Protein AF-A0A448MIZ8-F1 (afdb_monomer_lite)

Secondary structure (DSSP, 8-state):
-----STT--TTTT--HHHHHHHHTTT-SGGGTTS----HHHHHHHHHTT-HHHHHHHHHHHHHIIIIIITTPPPTT-SS-HHHH--SHHHHHHHHHHHHH-GGGHHHHHHHHHHHHHHH-TTS-S-GGG-GGGHHHHHHHHHHHHHHH--SSSHHHHHHHHHTT-

Foldseek 3Di:
DDDPDPPCCPPCVPDDDPRVVVLVCVVVDPVCVVHDDDDPNVVVVVVLCPDPVSVVVVVVVLVCCLPPQQQQAAAPPADDGNVLLDDDPLSSVLSSVCCVFPVPQRNDLLNVLVVVLCVVVVPDDSGSVPCPPCSVVSSVSSSVSSQCPGDGPPSVVVSVVSVVVD

Structure (mmCIF, N/CA/C/O backbone):
data_AF-A0A448MIZ8-F1
#
_entry.id   AF-A0A448MIZ8-F1
#
loop_
_atom_site.group_PDB
_atom_site.id
_atom_site.type_symbol
_atom_site.label_atom_id
_atom_site.label_alt_id
_atom_site.label_comp_id
_atom_site.label_asym_id
_atom_site.label_entity_id
_atom_site.label_seq_id
_atom_site.pdbx_PDB_ins_code
_atom_site.Cartn_x
_atom_site.Cartn_y
_atom_site.Cartn_z
_atom_site.occupancy
_atom_site.B_iso_or_equiv
_atom_site.auth_seq_id
_atom_site.auth_comp_id
_atom_site.auth_asym_id
_atom_site.auth_atom_id
_atom_site.pdbx_PDB_model_num
ATOM 1 N N . MET A 1 1 ? -2.887 -17.828 -44.561 1.00 36.44 1 MET A N 1
ATOM 2 C CA . MET A 1 1 ? -1.977 -17.764 -43.397 1.00 36.44 1 MET A CA 1
ATOM 3 C C . MET A 1 1 ? -1.085 -16.552 -43.601 1.00 36.44 1 MET A C 1
ATOM 5 O O . MET A 1 1 ? -0.118 -16.645 -44.342 1.00 36.44 1 MET A O 1
ATOM 9 N N . ASN A 1 2 ? -1.490 -15.394 -43.073 1.00 37.22 2 ASN A N 1
ATOM 10 C CA . ASN A 1 2 ? -0.803 -14.129 -43.333 1.00 37.22 2 ASN A CA 1
ATOM 11 C C . ASN A 1 2 ? 0.186 -13.793 -42.220 1.00 37.22 2 ASN A C 1
ATOM 13 O O . ASN A 1 2 ? -0.089 -13.919 -41.030 1.00 37.22 2 ASN A O 1
ATOM 17 N N . ASN A 1 3 ? 1.355 -13.390 -42.691 1.00 44.19 3 ASN A N 1
ATOM 18 C CA . ASN A 1 3 ? 2.622 -13.237 -42.008 1.00 44.19 3 ASN A CA 1
ATOM 19 C C . ASN A 1 3 ? 2.659 -11.903 -41.241 1.00 44.19 3 ASN A C 1
ATOM 21 O O . ASN A 1 3 ? 3.334 -10.959 -41.642 1.00 44.19 3 ASN A O 1
ATOM 25 N N . VAL A 1 4 ? 1.883 -11.800 -40.160 1.00 41.06 4 VAL A N 1
ATOM 26 C CA . VAL A 1 4 ? 1.874 -10.631 -39.268 1.00 41.06 4 VAL A CA 1
ATOM 27 C C . VAL A 1 4 ? 2.105 -11.121 -37.845 1.00 41.06 4 VAL A C 1
ATOM 29 O O . VAL A 1 4 ? 1.148 -11.273 -37.103 1.00 41.06 4 VAL A O 1
ATOM 32 N N . ASN A 1 5 ? 3.348 -11.462 -37.479 1.00 40.22 5 ASN A N 1
ATOM 33 C CA . ASN A 1 5 ? 3.749 -11.529 -36.059 1.00 40.22 5 ASN A CA 1
ATOM 34 C C . ASN A 1 5 ? 5.261 -11.647 -35.775 1.00 40.22 5 ASN A C 1
ATOM 36 O O . ASN A 1 5 ? 5.647 -11.963 -34.657 1.00 40.22 5 ASN A O 1
ATOM 40 N N . ASN A 1 6 ? 6.144 -11.326 -36.729 1.00 39.75 6 ASN A N 1
ATOM 41 C CA . ASN A 1 6 ? 7.597 -11.289 -36.471 1.00 39.75 6 ASN A CA 1
ATOM 42 C C . ASN A 1 6 ? 8.152 -9.884 -36.173 1.00 39.75 6 ASN A C 1
ATOM 44 O O . ASN A 1 6 ? 9.351 -9.733 -35.959 1.00 39.75 6 ASN A O 1
ATOM 48 N N . LYS A 1 7 ? 7.316 -8.834 -36.144 1.00 38.88 7 LYS A N 1
ATOM 49 C CA . LYS A 1 7 ? 7.795 -7.459 -35.891 1.00 38.88 7 LYS A CA 1
ATOM 50 C C . LYS A 1 7 ? 8.037 -7.157 -34.404 1.00 38.88 7 LYS A C 1
ATOM 52 O O . LYS A 1 7 ? 8.718 -6.190 -34.085 1.00 38.88 7 LYS A O 1
ATOM 57 N N . TYR A 1 8 ? 7.561 -8.030 -33.519 1.00 45.66 8 TYR A N 1
ATOM 58 C CA . TYR A 1 8 ? 7.850 -8.012 -32.087 1.00 45.66 8 TYR A CA 1
ATOM 59 C C . TYR A 1 8 ? 8.547 -9.314 -31.684 1.00 45.66 8 TYR A C 1
ATOM 61 O O . TYR A 1 8 ? 8.102 -10.010 -30.775 1.00 45.66 8 TYR A O 1
ATOM 69 N N . ILE A 1 9 ? 9.640 -9.685 -32.366 1.00 48.47 9 ILE A N 1
ATOM 70 C CA . ILE A 1 9 ? 10.599 -10.613 -31.751 1.00 48.47 9 ILE A CA 1
ATOM 71 C C . ILE A 1 9 ? 11.001 -9.946 -30.440 1.00 48.47 9 ILE A C 1
ATOM 73 O O . ILE A 1 9 ? 11.647 -8.896 -30.451 1.00 48.47 9 ILE A O 1
ATOM 77 N N . ALA A 1 10 ? 10.538 -10.503 -29.319 1.00 56.75 10 ALA A N 1
ATOM 78 C CA . ALA A 1 10 ? 10.867 -10.001 -28.000 1.00 56.75 10 ALA A CA 1
ATOM 79 C C . ALA A 1 10 ? 12.390 -9.866 -27.944 1.00 56.75 10 ALA A C 1
ATOM 81 O O . ALA A 1 10 ? 13.096 -10.864 -28.086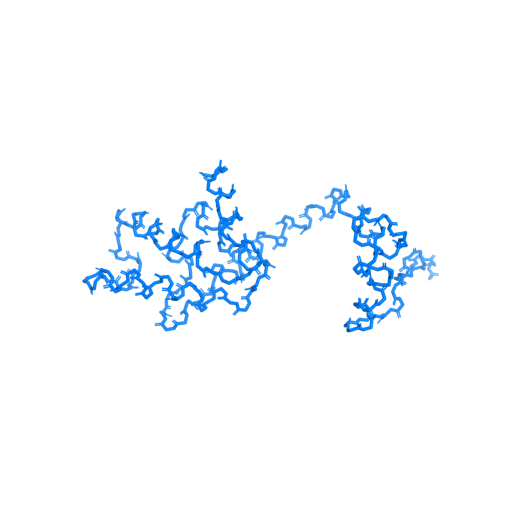 1.00 56.75 10 ALA A O 1
ATOM 82 N N . TYR A 1 11 ? 12.892 -8.639 -27.764 1.00 61.41 11 TYR A N 1
ATOM 83 C CA . TYR A 1 11 ? 14.325 -8.301 -27.748 1.00 61.41 11 TYR A CA 1
ATOM 84 C C . TYR A 1 11 ? 15.135 -9.187 -26.780 1.00 61.41 11 TYR A C 1
ATOM 86 O O . TYR A 1 11 ? 16.351 -9.315 -26.872 1.00 61.41 11 TYR A O 1
ATOM 94 N N . TYR A 1 12 ? 14.426 -9.840 -25.865 1.00 68.81 12 TYR A N 1
ATOM 95 C CA . TYR A 1 12 ? 14.930 -10.708 -24.823 1.00 68.81 12 TYR A CA 1
ATOM 96 C C . TYR A 1 12 ? 14.990 -12.195 -25.221 1.00 68.81 12 TYR A C 1
ATOM 98 O O . TYR A 1 12 ? 15.512 -12.975 -24.441 1.00 68.81 12 TYR A O 1
ATOM 106 N N . ASN A 1 13 ? 14.493 -12.618 -26.394 1.00 73.62 13 ASN A N 1
ATOM 107 C CA . ASN A 1 13 ? 14.572 -13.995 -26.924 1.00 73.62 13 ASN A CA 1
ATOM 108 C C . ASN A 1 13 ? 14.191 -15.095 -25.903 1.00 73.62 13 ASN A C 1
ATOM 110 O O . ASN A 1 13 ? 14.898 -16.088 -25.736 1.00 73.62 13 ASN A O 1
ATOM 114 N N . GLY A 1 14 ? 13.123 -14.871 -25.131 1.00 76.00 14 GLY A N 1
ATOM 115 C CA . GLY A 1 14 ? 12.694 -15.787 -24.065 1.00 76.00 14 GLY A CA 1
ATOM 116 C C . GLY A 1 14 ? 13.558 -15.773 -22.792 1.00 76.00 14 GLY A C 1
ATOM 117 O O . GLY A 1 14 ? 13.342 -16.601 -21.909 1.00 76.00 14 GLY A O 1
ATOM 118 N N . MET A 1 15 ? 14.523 -14.854 -22.654 1.00 83.00 15 MET A N 1
ATOM 119 C CA . MET A 1 15 ? 15.284 -14.668 -21.417 1.00 83.00 15 MET A CA 1
ATOM 120 C C . MET A 1 15 ? 14.361 -14.229 -20.282 1.00 83.00 15 MET A C 1
ATOM 122 O O . MET A 1 15 ? 13.625 -13.252 -20.396 1.00 83.00 15 MET A O 1
ATOM 126 N N . THR A 1 16 ? 14.460 -14.924 -19.153 1.00 84.00 16 THR A N 1
ATOM 127 C CA . THR A 1 16 ? 13.706 -14.631 -17.932 1.00 84.00 16 THR A CA 1
ATOM 128 C C . THR A 1 16 ? 14.615 -14.718 -16.702 1.00 84.00 16 THR A C 1
ATOM 130 O O . THR A 1 16 ? 15.797 -15.072 -16.791 1.00 84.00 16 THR A O 1
ATOM 133 N N . GLY A 1 17 ? 14.079 -14.346 -15.537 1.00 86.75 17 GLY A N 1
ATOM 134 C CA . GLY A 1 17 ? 14.739 -14.531 -14.243 1.00 86.75 17 GLY A CA 1
ATOM 135 C C . GLY A 1 17 ? 16.112 -13.859 -14.131 1.00 86.75 17 GLY A C 1
ATOM 136 O O . GLY A 1 17 ? 16.325 -12.736 -14.595 1.00 86.75 17 GLY A O 1
ATOM 137 N N . SER A 1 18 ? 17.060 -14.555 -13.497 1.00 90.25 18 SER A N 1
ATOM 138 C CA . SER A 1 18 ? 18.410 -14.041 -13.225 1.00 90.25 18 SER A CA 1
ATOM 139 C C . SER A 1 18 ? 19.178 -13.662 -14.490 1.00 90.25 18 SER A C 1
ATOM 141 O O . SER A 1 18 ? 19.914 -12.678 -14.478 1.00 90.25 18 SER A O 1
ATOM 143 N N . ARG A 1 19 ? 18.973 -14.398 -15.591 1.00 88.50 19 ARG A N 1
ATOM 144 C CA . ARG A 1 19 ? 19.649 -14.137 -16.867 1.00 88.50 19 ARG A CA 1
ATOM 145 C C . ARG A 1 19 ? 19.193 -12.816 -17.477 1.00 88.50 19 ARG A C 1
ATOM 147 O O . ARG A 1 19 ? 20.028 -11.995 -17.841 1.00 88.50 19 ARG A O 1
ATOM 154 N N . LEU A 1 20 ? 17.880 -12.581 -17.511 1.00 85.94 20 LEU A N 1
ATOM 155 C CA . LEU A 1 20 ? 17.331 -11.295 -17.941 1.00 85.94 20 LEU A CA 1
ATOM 156 C C . LEU A 1 20 ? 17.821 -10.156 -17.036 1.00 85.94 20 LEU A C 1
ATOM 158 O O . LEU A 1 20 ? 18.226 -9.108 -17.526 1.00 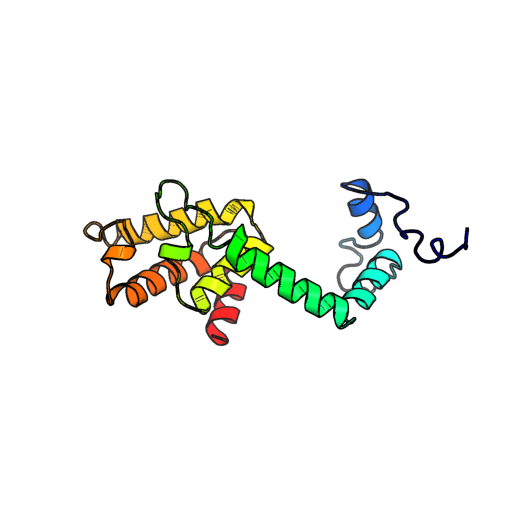85.94 20 LEU A O 1
ATOM 162 N N . LYS A 1 21 ? 17.842 -10.370 -15.714 1.00 86.62 21 LYS A N 1
ATOM 163 C CA . LYS A 1 21 ? 18.335 -9.371 -14.755 1.00 86.62 21 LYS A CA 1
ATOM 164 C C . LYS A 1 21 ? 19.798 -8.997 -15.002 1.00 86.62 21 LYS A C 1
ATOM 166 O O . LYS A 1 21 ? 20.130 -7.821 -14.898 1.00 86.62 21 LYS A O 1
ATOM 171 N N . GLN A 1 22 ? 20.661 -9.971 -15.282 1.00 88.75 22 GLN A N 1
ATOM 172 C CA . GLN A 1 22 ? 22.069 -9.715 -15.580 1.00 88.75 22 GLN A CA 1
ATOM 173 C C . GLN A 1 22 ? 22.208 -8.906 -16.870 1.00 88.75 22 GLN A C 1
ATOM 175 O O . GLN A 1 22 ? 22.841 -7.856 -16.841 1.00 88.75 22 GLN A O 1
ATOM 180 N N . PHE A 1 23 ? 21.529 -9.337 -17.936 1.00 86.56 23 PHE A N 1
ATOM 181 C CA . PHE A 1 23 ? 21.516 -8.651 -19.228 1.00 86.56 23 PHE A CA 1
ATOM 182 C C . PHE A 1 23 ? 21.070 -7.184 -19.114 1.00 86.56 23 PHE A C 1
ATOM 184 O O . PHE A 1 23 ? 21.740 -6.282 -19.602 1.00 86.56 23 PHE A O 1
ATOM 191 N N . LEU A 1 24 ? 19.977 -6.913 -18.389 1.00 85.75 24 LEU A N 1
ATOM 192 C CA . LEU A 1 24 ? 19.477 -5.545 -18.185 1.00 85.75 24 LEU A CA 1
ATOM 193 C C . LEU A 1 24 ? 20.437 -4.644 -17.394 1.00 85.75 24 LEU A C 1
ATOM 195 O O . LEU A 1 24 ? 20.306 -3.425 -17.450 1.00 85.75 24 LEU A O 1
ATOM 199 N N . ARG A 1 25 ? 21.367 -5.226 -16.629 1.00 87.44 25 ARG A N 1
ATOM 200 C CA . ARG A 1 25 ? 22.306 -4.499 -15.762 1.00 87.44 25 ARG A CA 1
ATOM 201 C C . ARG A 1 25 ? 23.705 -4.377 -16.360 1.00 87.44 25 ARG A C 1
ATOM 203 O O . ARG A 1 25 ? 24.578 -3.806 -15.708 1.00 87.44 25 ARG A O 1
ATOM 210 N N . GLU A 1 26 ? 23.931 -4.882 -17.568 1.00 87.25 26 GLU A N 1
ATOM 211 C CA . GLU A 1 26 ? 25.204 -4.720 -18.268 1.00 87.25 26 GLU A CA 1
ATOM 212 C C . GLU A 1 26 ? 25.557 -3.229 -18.399 1.00 87.25 26 GLU A C 1
ATOM 214 O O . GLU A 1 26 ? 24.729 -2.404 -18.778 1.00 87.25 26 GLU A O 1
ATOM 219 N N . GLY A 1 27 ? 26.780 -2.868 -18.001 1.00 86.12 27 GLY A N 1
ATOM 220 C CA . GLY A 1 27 ? 27.252 -1.479 -17.972 1.00 86.12 27 GLY A CA 1
ATOM 221 C C . GLY A 1 27 ? 26.778 -0.637 -16.777 1.00 86.12 27 GLY A C 1
ATOM 222 O O . GLY A 1 27 ? 27.389 0.395 -16.506 1.00 86.12 27 GLY A O 1
ATOM 223 N N . TYR A 1 28 ? 25.777 -1.077 -16.005 1.00 87.06 28 TYR A N 1
ATOM 224 C CA . TYR A 1 28 ? 25.301 -0.386 -14.797 1.00 87.06 28 TYR A CA 1
ATOM 225 C C . TYR A 1 28 ? 26.090 -0.824 -13.548 1.00 87.06 28 TYR A C 1
ATOM 227 O O . TYR A 1 28 ? 25.612 -1.617 -12.729 1.00 87.06 28 TYR A O 1
ATOM 235 N N . SER A 1 29 ? 27.310 -0.300 -13.405 1.00 87.00 29 SER A N 1
ATOM 236 C CA . SER A 1 29 ? 28.204 -0.501 -12.252 1.00 87.00 29 SER A CA 1
ATOM 237 C C . SER A 1 29 ? 28.368 0.774 -11.412 1.00 87.00 29 SER A C 1
ATOM 239 O O . SER A 1 29 ? 27.896 1.846 -11.789 1.00 87.00 29 SER A O 1
ATOM 241 N N . VAL A 1 30 ? 29.061 0.663 -10.272 1.00 86.56 30 VAL A N 1
ATOM 242 C CA . VAL A 1 30 ? 29.429 1.820 -9.432 1.00 86.56 30 VAL A CA 1
ATOM 243 C C . VAL A 1 30 ? 30.271 2.832 -10.220 1.00 86.56 30 VAL A C 1
ATOM 245 O O . VAL A 1 30 ? 30.038 4.030 -10.105 1.00 86.56 30 VAL A O 1
ATOM 248 N N . ASP A 1 31 ? 31.166 2.367 -11.095 1.00 89.00 31 ASP A N 1
ATOM 249 C CA . ASP A 1 31 ? 32.038 3.231 -11.911 1.00 89.00 31 ASP A CA 1
ATOM 250 C C . ASP A 1 31 ? 31.271 4.069 -12.946 1.00 89.00 31 ASP A C 1
ATOM 252 O O . ASP A 1 31 ? 31.742 5.122 -13.399 1.00 89.00 31 ASP A O 1
ATOM 256 N N . ASN A 1 32 ? 30.075 3.603 -13.313 1.00 87.25 32 ASN A N 1
ATOM 257 C CA . ASN A 1 32 ? 29.157 4.264 -14.235 1.00 87.25 32 ASN A CA 1
ATOM 258 C C . ASN A 1 32 ? 27.953 4.895 -13.526 1.00 87.25 32 ASN A C 1
ATOM 260 O O . ASN A 1 32 ? 27.010 5.335 -14.184 1.00 87.25 32 ASN A O 1
ATOM 264 N N . TYR A 1 33 ? 27.973 4.975 -12.194 1.00 84.12 33 TYR A N 1
ATOM 265 C CA . TYR A 1 33 ? 26.949 5.689 -11.443 1.00 84.12 33 TYR A CA 1
ATOM 266 C C . TYR A 1 33 ? 26.879 7.152 -11.913 1.00 84.12 33 TYR A C 1
ATOM 268 O O . TYR A 1 33 ? 27.912 7.753 -12.187 1.00 84.12 33 TYR A O 1
ATOM 276 N N . THR A 1 34 ? 25.656 7.676 -12.069 1.00 86.06 34 THR A N 1
ATOM 277 C CA . THR A 1 34 ? 25.304 8.982 -12.681 1.00 86.06 34 THR A CA 1
ATOM 278 C C . THR A 1 34 ? 25.693 9.201 -14.150 1.00 86.06 34 THR A C 1
ATOM 280 O O . THR A 1 34 ? 25.291 10.213 -14.726 1.00 86.06 34 THR A O 1
ATOM 283 N N . LYS A 1 35 ? 26.397 8.263 -14.797 1.00 88.75 35 LYS A N 1
ATOM 284 C CA . LYS A 1 35 ? 26.749 8.352 -16.221 1.00 88.75 35 LYS A CA 1
ATOM 285 C C . LYS A 1 35 ? 25.664 7.735 -17.100 1.00 88.75 35 LYS A C 1
ATOM 287 O O . LYS A 1 35 ? 24.988 6.781 -16.716 1.00 88.75 35 LYS A O 1
ATOM 292 N N . PHE A 1 36 ? 25.525 8.261 -18.315 1.00 85.19 36 PHE A N 1
ATOM 293 C CA . PHE A 1 36 ? 24.658 7.662 -19.324 1.00 85.19 36 PHE A CA 1
ATOM 294 C C . PHE A 1 36 ? 25.277 6.361 -19.851 1.00 85.19 36 PHE A C 1
ATOM 296 O O . PHE A 1 36 ? 26.391 6.367 -20.374 1.00 85.19 36 PHE A O 1
ATOM 303 N N . VAL A 1 37 ? 24.538 5.258 -19.730 1.00 86.31 37 VAL A N 1
ATOM 304 C CA . VAL A 1 37 ? 24.906 3.944 -20.272 1.00 86.31 37 VAL A CA 1
ATOM 305 C C . VAL A 1 37 ? 23.880 3.584 -21.351 1.00 86.31 37 VAL A C 1
ATOM 307 O O . VAL A 1 37 ? 22.715 3.355 -21.012 1.00 86.31 37 VAL A O 1
ATOM 310 N N . PRO A 1 38 ? 24.262 3.549 -22.642 1.00 84.12 38 PRO A N 1
ATOM 311 C CA . PRO A 1 38 ? 23.343 3.177 -23.708 1.00 84.12 38 PRO A CA 1
ATOM 312 C C . PRO A 1 38 ? 22.898 1.723 -23.535 1.00 84.12 38 PRO A C 1
ATOM 314 O O . PRO A 1 38 ? 23.721 0.812 -23.519 1.00 84.12 38 PRO A O 1
ATOM 317 N N . SER A 1 39 ? 21.591 1.489 -23.449 1.00 84.50 39 SER A N 1
ATOM 318 C CA . SER A 1 39 ? 21.031 0.140 -23.400 1.00 84.50 39 SER A CA 1
ATOM 319 C C . SER A 1 39 ? 19.745 0.091 -24.204 1.00 84.50 39 SER A C 1
ATOM 321 O O . SER A 1 39 ? 18.718 0.616 -23.787 1.00 84.50 39 SER A O 1
ATOM 323 N N . LYS A 1 40 ? 19.782 -0.575 -25.363 1.00 79.81 40 LYS A N 1
ATOM 324 C CA . LYS A 1 40 ? 18.588 -0.780 -26.201 1.00 79.81 40 LYS A CA 1
ATOM 325 C C . LYS A 1 40 ? 17.506 -1.572 -25.458 1.00 79.81 40 LYS A C 1
ATOM 327 O O . LYS A 1 40 ? 16.321 -1.324 -25.645 1.00 79.81 40 LYS A O 1
ATOM 332 N N . ALA A 1 41 ? 17.924 -2.473 -24.569 1.00 78.50 41 ALA A N 1
ATOM 333 C CA . ALA A 1 41 ? 17.038 -3.240 -23.707 1.00 78.50 41 ALA A CA 1
ATOM 334 C C . ALA A 1 41 ? 16.257 -2.351 -22.726 1.00 78.50 41 ALA A C 1
ATOM 336 O O . ALA A 1 41 ? 15.070 -2.582 -22.523 1.00 78.50 41 ALA A O 1
ATOM 337 N N . VAL A 1 42 ? 16.914 -1.349 -22.132 1.00 81.69 42 VAL A N 1
ATOM 338 C CA . VAL A 1 42 ? 16.282 -0.379 -21.223 1.00 81.69 42 VAL A CA 1
ATOM 339 C C . VAL A 1 42 ? 15.519 0.694 -22.001 1.00 81.69 42 VAL A C 1
ATOM 341 O O . VAL A 1 42 ? 14.449 1.105 -21.563 1.00 81.69 42 VAL A O 1
ATOM 344 N N . ALA A 1 43 ? 16.012 1.095 -23.177 1.00 83.50 43 ALA A N 1
ATOM 345 C CA . ALA A 1 43 ? 15.362 2.079 -24.039 1.00 83.50 43 ALA A CA 1
ATOM 346 C C . ALA A 1 43 ? 13.940 1.654 -24.428 1.00 83.50 43 ALA A C 1
ATOM 348 O O . ALA A 1 43 ? 13.038 2.473 -24.365 1.00 83.50 43 ALA A O 1
ATOM 349 N N . ILE A 1 44 ? 13.704 0.370 -24.724 1.00 82.75 44 ILE A N 1
ATOM 350 C CA . ILE A 1 44 ? 12.349 -0.138 -25.013 1.00 82.75 44 ILE A CA 1
ATOM 351 C C . ILE A 1 44 ? 11.389 0.113 -23.840 1.00 82.75 44 ILE A C 1
ATOM 353 O O . ILE A 1 44 ? 10.250 0.510 -24.063 1.00 82.75 44 ILE A O 1
ATOM 357 N N . PHE A 1 45 ? 11.839 -0.079 -22.596 1.00 80.69 45 PHE A N 1
ATOM 358 C CA . PHE A 1 45 ? 11.018 0.233 -21.424 1.00 80.69 45 PHE A CA 1
ATOM 359 C C . PHE A 1 45 ? 10.824 1.741 -21.247 1.00 80.69 45 PHE A C 1
ATOM 361 O O . PHE A 1 45 ? 9.732 2.165 -20.889 1.00 80.69 45 PHE A O 1
ATOM 368 N N . ALA A 1 46 ? 11.857 2.547 -21.508 1.00 84.31 46 ALA A N 1
ATOM 369 C CA . ALA A 1 46 ? 11.769 4.005 -21.435 1.00 84.31 46 ALA A CA 1
ATOM 370 C C . ALA A 1 46 ? 10.781 4.586 -22.466 1.00 84.31 46 ALA A C 1
ATOM 372 O O . ALA A 1 46 ? 10.033 5.500 -22.141 1.00 84.31 46 ALA A O 1
ATOM 373 N N . GLU A 1 47 ? 10.735 4.018 -23.671 1.00 87.00 47 GLU A N 1
ATOM 374 C CA . GLU A 1 47 ? 9.727 4.358 -24.679 1.00 87.00 47 GLU A CA 1
ATOM 375 C C . GLU A 1 47 ? 8.340 3.860 -24.259 1.00 87.00 47 GLU A C 1
ATOM 377 O O . GLU A 1 47 ? 7.361 4.585 -24.367 1.00 87.00 47 GLU A O 1
ATOM 382 N N . ALA A 1 48 ? 8.236 2.644 -23.713 1.00 85.19 48 ALA A N 1
ATOM 383 C CA . ALA A 1 48 ? 6.946 2.100 -23.297 1.00 85.19 48 ALA A CA 1
ATOM 384 C C . ALA A 1 48 ? 6.267 2.943 -22.205 1.00 85.19 48 ALA A C 1
ATOM 386 O O . ALA A 1 48 ? 5.058 3.130 -22.258 1.00 85.19 48 ALA A O 1
ATOM 387 N N . VAL A 1 49 ? 7.015 3.491 -21.239 1.00 87.25 49 VAL A N 1
ATOM 388 C CA . VAL A 1 49 ? 6.414 4.251 -20.122 1.00 87.25 49 VAL A CA 1
ATOM 389 C C . VAL A 1 49 ? 5.764 5.576 -20.534 1.00 87.25 49 VAL A C 1
ATOM 391 O O . VAL A 1 49 ? 4.979 6.121 -19.756 1.00 87.25 49 VAL A O 1
ATOM 394 N N . ILE A 1 50 ? 6.073 6.107 -21.721 1.00 88.88 50 ILE A N 1
ATOM 395 C CA . ILE A 1 50 ? 5.443 7.330 -22.245 1.00 88.88 50 ILE A CA 1
ATOM 396 C C . ILE A 1 50 ? 4.244 7.049 -23.160 1.00 88.88 50 ILE A C 1
ATOM 398 O O . ILE A 1 50 ? 3.549 7.989 -23.530 1.00 88.88 50 ILE A O 1
ATOM 402 N N . ILE A 1 51 ? 3.997 5.785 -23.517 1.00 93.12 51 ILE A N 1
ATOM 403 C CA . ILE A 1 51 ? 2.841 5.378 -24.324 1.00 93.12 51 ILE A CA 1
ATOM 404 C C . ILE A 1 51 ? 1.581 5.458 -23.454 1.00 93.12 51 ILE A C 1
ATOM 406 O O . ILE A 1 51 ? 1.548 4.870 -22.371 1.00 93.12 51 ILE A O 1
ATOM 410 N N . GLU A 1 52 ? 0.548 6.157 -23.929 1.00 93.44 52 GLU A N 1
ATOM 411 C CA . GLU A 1 52 ? -0.706 6.368 -23.188 1.00 93.44 52 GLU A CA 1
ATOM 412 C C . GLU A 1 52 ? -1.368 5.037 -22.819 1.00 93.44 52 GLU A C 1
ATOM 414 O O . GLU A 1 52 ? -1.684 4.807 -21.654 1.00 93.44 52 GLU A O 1
ATOM 419 N N . GLU A 1 53 ? -1.438 4.088 -23.755 1.00 91.75 53 GLU A N 1
ATOM 420 C CA . GLU A 1 53 ? -2.018 2.768 -23.501 1.00 91.75 53 GLU A CA 1
ATOM 421 C C . GLU A 1 53 ? -1.248 1.991 -22.421 1.00 91.75 53 GLU A C 1
ATOM 423 O O . GLU A 1 53 ? -1.833 1.234 -21.646 1.00 91.75 53 GLU A O 1
ATOM 428 N N . TYR A 1 54 ? 0.074 2.172 -22.331 1.00 89.94 54 TYR A N 1
ATOM 429 C CA . TYR A 1 54 ? 0.855 1.566 -21.254 1.00 89.94 54 TYR A CA 1
ATOM 430 C C . TYR A 1 54 ? 0.552 2.236 -19.910 1.00 89.94 54 TYR A C 1
ATOM 432 O O . TYR A 1 54 ? 0.454 1.545 -18.896 1.00 89.94 54 TYR A O 1
ATOM 440 N N . GLN A 1 55 ? 0.398 3.561 -19.885 1.00 92.19 55 GLN A N 1
ATOM 441 C CA . GLN A 1 55 ? 0.052 4.309 -18.674 1.00 92.19 55 GLN A CA 1
ATOM 442 C C . GLN A 1 55 ? -1.332 3.919 -18.148 1.00 92.19 55 GLN A C 1
ATOM 444 O O . GLN A 1 55 ? -1.463 3.678 -16.947 1.00 92.19 55 GLN A O 1
ATOM 449 N N . ASP A 1 56 ? -2.316 3.758 -19.032 1.00 94.00 56 ASP A N 1
ATOM 450 C CA . ASP A 1 56 ? -3.653 3.273 -18.681 1.00 94.00 56 ASP A CA 1
ATOM 451 C C . ASP A 1 56 ? -3.583 1.883 -18.035 1.00 94.00 56 ASP A C 1
ATOM 453 O O . ASP A 1 56 ? -4.109 1.671 -16.939 1.00 94.00 56 ASP A O 1
ATOM 457 N N . LEU A 1 57 ? -2.816 0.960 -18.627 1.00 93.81 57 LEU A N 1
ATOM 458 C CA . LEU A 1 57 ? -2.587 -0.368 -18.046 1.00 93.81 57 LEU A CA 1
ATOM 459 C C . LEU A 1 57 ? -1.876 -0.312 -16.684 1.00 93.81 57 LEU A C 1
ATOM 461 O O . LEU A 1 57 ? -2.154 -1.133 -15.808 1.00 93.81 57 LEU A O 1
ATOM 465 N N . GLN A 1 58 ? -0.958 0.638 -16.469 1.00 92.69 58 GLN A N 1
ATOM 466 C CA . GLN A 1 58 ? -0.343 0.828 -15.149 1.00 92.69 58 GLN A CA 1
ATOM 467 C C . GLN A 1 58 ? -1.362 1.321 -14.118 1.00 92.69 58 GLN A C 1
ATOM 469 O O . GLN A 1 58 ? -1.330 0.869 -12.973 1.00 92.69 58 GLN A O 1
ATOM 474 N N . ILE A 1 59 ? -2.263 2.230 -14.498 1.00 94.75 59 ILE A N 1
ATOM 475 C CA . ILE A 1 59 ? -3.334 2.704 -13.615 1.00 94.75 59 ILE A CA 1
ATOM 476 C C . ILE A 1 59 ? -4.241 1.533 -13.228 1.00 94.75 59 ILE A C 1
ATOM 478 O O . ILE A 1 59 ? -4.522 1.355 -12.040 1.00 94.75 59 ILE A O 1
ATOM 482 N N . GLU A 1 60 ? -4.632 0.693 -14.187 1.00 96.69 60 GLU A N 1
ATOM 483 C CA . GLU A 1 60 ? -5.411 -0.518 -13.921 1.00 96.69 60 GLU A CA 1
ATOM 484 C C . GLU A 1 60 ? -4.680 -1.488 -12.975 1.00 96.69 60 GLU A C 1
ATOM 486 O O . GLU A 1 60 ? -5.280 -1.932 -11.991 1.00 96.69 60 GLU A O 1
ATOM 491 N N . ASP A 1 61 ? -3.379 -1.758 -13.181 1.00 95.50 61 ASP A N 1
ATOM 492 C CA . ASP A 1 61 ? -2.604 -2.606 -12.255 1.00 95.50 61 ASP A CA 1
ATOM 493 C C . ASP A 1 61 ? -2.514 -1.985 -10.858 1.00 95.50 61 ASP A C 1
ATOM 495 O O . ASP A 1 61 ? -2.606 -2.709 -9.867 1.00 95.50 61 ASP A O 1
ATOM 499 N N . PHE A 1 62 ? -2.385 -0.660 -10.728 1.00 95.94 62 PHE A N 1
ATOM 500 C CA . PHE A 1 62 ? -2.382 -0.012 -9.414 1.00 95.94 62 PHE A CA 1
ATOM 501 C C . PHE A 1 62 ? -3.744 -0.083 -8.719 1.00 95.94 62 PHE A C 1
ATOM 503 O O . PHE A 1 62 ? -3.786 -0.287 -7.502 1.00 95.94 62 PHE A O 1
ATOM 510 N N . ILE A 1 63 ? -4.846 0.048 -9.461 1.00 96.94 63 ILE A N 1
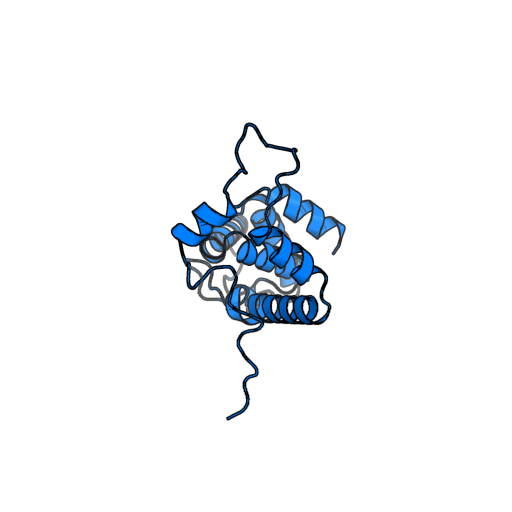ATOM 511 C CA . ILE A 1 63 ? -6.205 -0.107 -8.928 1.00 96.94 63 ILE A CA 1
ATOM 512 C C . ILE A 1 63 ? -6.423 -1.549 -8.456 1.00 96.94 63 ILE A C 1
ATOM 514 O O . ILE A 1 63 ? -6.869 -1.757 -7.322 1.00 96.94 63 ILE A O 1
ATOM 518 N N . ASP A 1 64 ? -6.072 -2.539 -9.279 1.00 97.75 64 ASP A N 1
ATOM 519 C CA . ASP A 1 64 ? -6.143 -3.957 -8.914 1.00 97.75 64 ASP A CA 1
ATOM 520 C C . ASP A 1 64 ? -5.242 -4.259 -7.713 1.00 97.75 64 ASP A C 1
ATOM 522 O O . ASP A 1 64 ? -5.666 -4.858 -6.725 1.00 97.75 64 ASP A O 1
ATOM 526 N N . ARG A 1 65 ? -4.001 -3.773 -7.732 1.00 97.88 65 ARG A N 1
ATOM 527 C CA . ARG A 1 65 ? -3.055 -3.964 -6.636 1.00 97.88 65 ARG A CA 1
ATOM 528 C C . ARG A 1 65 ? -3.568 -3.369 -5.338 1.00 97.88 65 ARG A C 1
ATOM 530 O O . ARG A 1 65 ? -3.499 -4.044 -4.314 1.00 97.88 65 ARG A O 1
ATOM 537 N N . LEU A 1 66 ? -4.092 -2.146 -5.346 1.00 98.25 66 LEU A N 1
ATOM 538 C CA . LEU A 1 66 ? -4.645 -1.535 -4.141 1.00 98.25 66 LEU A CA 1
ATOM 539 C C . LEU A 1 66 ? -5.801 -2.378 -3.592 1.00 98.25 66 LEU A C 1
ATOM 541 O O . LEU A 1 66 ? -5.769 -2.784 -2.427 1.00 98.25 66 LEU A O 1
ATOM 545 N N . ASN A 1 67 ? -6.802 -2.652 -4.429 1.00 97.38 67 ASN A N 1
ATOM 546 C CA . ASN A 1 67 ? -8.074 -3.211 -3.981 1.00 97.38 67 ASN A CA 1
ATOM 547 C C . ASN A 1 67 ? -8.025 -4.720 -3.748 1.00 97.38 67 ASN A C 1
ATOM 549 O O . ASN A 1 67 ? -8.635 -5.193 -2.796 1.00 97.38 67 ASN A O 1
ATOM 553 N N . ASN A 1 68 ? -7.271 -5.459 -4.561 1.00 97.88 68 ASN A N 1
ATOM 554 C CA . ASN A 1 68 ? -7.297 -6.922 -4.600 1.00 97.88 68 ASN A CA 1
ATOM 555 C C . ASN A 1 68 ? -6.001 -7.577 -4.110 1.00 97.88 68 ASN A C 1
ATOM 557 O O . ASN A 1 68 ? -5.981 -8.789 -3.906 1.00 97.88 68 ASN A O 1
ATOM 561 N N . LYS A 1 69 ? -4.918 -6.814 -3.886 1.00 98.00 69 LYS A N 1
ATOM 562 C CA . LYS A 1 69 ? -3.643 -7.362 -3.376 1.00 98.00 69 LYS A CA 1
ATOM 563 C C . LYS A 1 69 ? -3.227 -6.745 -2.046 1.00 98.00 69 LYS A C 1
ATOM 565 O O . LYS A 1 69 ? -2.887 -7.476 -1.121 1.00 98.00 69 LYS A O 1
ATOM 570 N N . ALA A 1 70 ? -3.263 -5.423 -1.924 1.00 98.31 70 ALA A N 1
ATOM 571 C CA . ALA A 1 70 ? -2.702 -4.705 -0.788 1.00 98.31 70 ALA A CA 1
ATOM 572 C C . ALA A 1 70 ? -3.698 -4.604 0.379 1.00 98.31 70 ALA A C 1
ATOM 574 O O . ALA A 1 70 ? -3.406 -5.068 1.481 1.00 98.31 70 ALA A O 1
ATOM 575 N N . LEU A 1 71 ? -4.898 -4.059 0.142 1.00 98.62 71 LEU A N 1
ATOM 576 C CA . LEU A 1 71 ? -5.897 -3.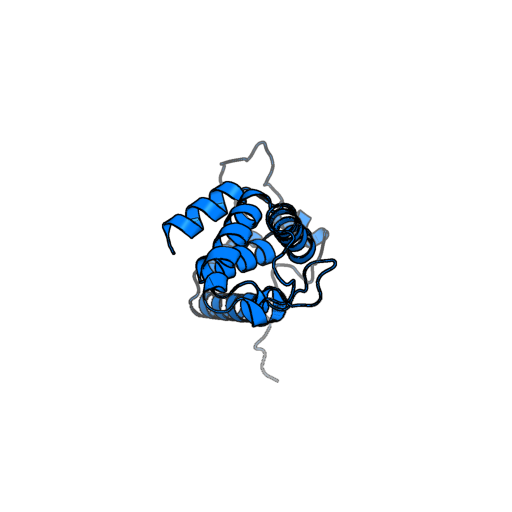836 1.196 1.00 98.62 71 LEU A CA 1
ATOM 577 C C . LEU A 1 71 ? -6.551 -5.126 1.714 1.00 98.62 71 LEU A C 1
ATOM 579 O O . LEU A 1 71 ? -7.033 -5.156 2.845 1.00 98.62 71 LEU A O 1
ATOM 583 N N . VAL A 1 72 ? -6.549 -6.201 0.924 1.00 98.50 72 VAL A N 1
ATOM 584 C CA . VAL A 1 72 ? -7.108 -7.507 1.324 1.00 98.50 72 VAL A CA 1
ATOM 585 C C . VAL A 1 72 ? -6.173 -8.323 2.215 1.00 98.50 72 VAL A C 1
ATOM 587 O O . VAL A 1 72 ? -6.587 -9.351 2.759 1.00 98.50 72 VAL A O 1
ATOM 590 N N . LYS A 1 73 ? -4.916 -7.895 2.386 1.00 98.62 73 LYS A N 1
ATOM 591 C CA . LYS A 1 73 ? -3.979 -8.568 3.290 1.00 98.62 73 LYS A CA 1
ATOM 592 C C . LYS A 1 73 ? -4.480 -8.482 4.721 1.00 98.62 73 LYS A C 1
ATOM 594 O O . LYS A 1 73 ? -5.014 -7.462 5.148 1.00 98.62 73 LYS A O 1
ATOM 599 N N . LYS A 1 74 ? -4.274 -9.561 5.472 1.00 98.56 74 LYS A N 1
ATOM 600 C CA . LYS A 1 74 ? -4.510 -9.597 6.916 1.00 98.56 74 LYS A CA 1
ATOM 601 C C . LYS A 1 74 ? -3.189 -9.337 7.637 1.00 98.56 74 LYS A C 1
ATOM 603 O O . LYS A 1 74 ? -2.227 -10.056 7.353 1.00 98.56 74 LYS A O 1
ATOM 608 N N . PRO A 1 75 ? -3.111 -8.343 8.536 1.00 98.69 75 PRO A N 1
ATOM 609 C CA . PRO A 1 75 ? -1.938 -8.166 9.376 1.00 98.69 75 PRO A CA 1
ATOM 610 C C . PRO A 1 75 ? -1.681 -9.434 10.198 1.00 98.69 75 PRO A C 1
ATOM 612 O O . PRO A 1 75 ? -2.615 -10.074 10.685 1.00 98.69 75 PRO A O 1
ATOM 615 N N . LYS A 1 76 ? -0.415 -9.828 10.340 1.00 98.44 76 LYS A N 1
ATOM 616 C CA . LYS A 1 76 ? -0.037 -11.054 11.056 1.00 98.44 76 LYS A CA 1
ATOM 617 C C . LYS A 1 76 ? -0.547 -11.017 12.505 1.00 98.44 76 LYS A C 1
ATOM 619 O O . LYS A 1 76 ? -0.246 -10.089 13.243 1.00 98.44 76 LYS A O 1
ATOM 624 N N . GLY A 1 77 ? -1.315 -12.030 12.912 1.00 97.94 77 GLY A N 1
ATOM 625 C CA . GLY A 1 77 ? -1.916 -12.099 14.254 1.00 97.94 77 GLY A CA 1
ATOM 626 C C . GLY A 1 77 ? -3.226 -11.317 14.426 1.00 97.94 77 GLY A C 1
ATOM 627 O O . GLY A 1 77 ? -3.748 -11.263 15.537 1.00 97.94 77 GLY A O 1
ATOM 628 N N . TYR A 1 78 ? -3.778 -10.747 13.349 1.00 98.19 78 TYR A N 1
ATOM 629 C CA . TYR A 1 78 ? -5.064 -10.048 13.348 1.00 98.19 78 TYR A CA 1
ATOM 630 C C . TYR A 1 78 ? -6.076 -10.735 12.424 1.00 98.19 78 TYR A C 1
ATOM 632 O O . TYR A 1 78 ? -5.728 -11.347 11.414 1.00 98.19 78 TYR A O 1
ATOM 640 N N . ASN A 1 79 ? -7.360 -10.618 12.770 1.00 97.75 79 ASN A N 1
ATOM 641 C CA . ASN A 1 79 ? -8.440 -11.327 12.074 1.00 97.75 79 ASN A CA 1
ATOM 642 C C . ASN A 1 79 ? -8.990 -10.564 10.858 1.00 97.75 79 ASN A C 1
ATOM 644 O O . ASN A 1 79 ? -9.568 -11.175 9.950 1.00 97.75 79 ASN A O 1
ATOM 648 N N . TYR A 1 80 ? -8.792 -9.246 10.828 1.00 98.50 80 TYR A N 1
ATOM 649 C CA . TYR A 1 80 ? -9.375 -8.347 9.838 1.00 98.50 80 TYR A CA 1
ATOM 650 C C . TYR A 1 80 ? -8.367 -7.966 8.756 1.00 98.50 80 TYR A C 1
ATOM 652 O O . TYR A 1 80 ? -7.162 -7.912 8.986 1.00 98.50 80 TYR A O 1
ATOM 660 N N . GLN A 1 81 ? -8.869 -7.710 7.551 1.00 98.69 81 GLN A N 1
ATOM 661 C CA . GLN A 1 81 ? -8.055 -7.193 6.454 1.00 98.69 81 GLN A CA 1
ATOM 662 C C . GLN A 1 81 ? -7.670 -5.732 6.704 1.00 98.69 81 GLN A C 1
ATOM 664 O O . GLN A 1 81 ? -8.403 -5.006 7.379 1.00 98.69 81 GLN A O 1
ATOM 669 N N . ILE A 1 82 ? -6.571 -5.276 6.098 1.00 98.81 82 ILE A N 1
ATOM 670 C CA . ILE A 1 82 ? -6.119 -3.876 6.152 1.00 98.81 82 ILE A CA 1
ATOM 671 C C . ILE A 1 82 ? -7.239 -2.913 5.723 1.00 98.81 82 ILE A C 1
ATOM 673 O O . ILE A 1 82 ? -7.403 -1.866 6.343 1.00 98.81 82 ILE A O 1
ATOM 677 N N . SER A 1 83 ? -8.088 -3.297 4.763 1.00 98.56 83 SER A N 1
ATOM 678 C CA . SER A 1 83 ? -9.277 -2.540 4.332 1.00 98.56 83 SER A CA 1
ATOM 679 C C . SER A 1 83 ? -10.258 -2.174 5.457 1.00 98.56 83 SER A C 1
ATOM 681 O O . SER A 1 83 ? -11.022 -1.221 5.319 1.00 98.56 83 SER A O 1
ATOM 683 N N . LYS A 1 84 ? -10.266 -2.911 6.577 1.00 98.62 84 LYS A N 1
ATOM 684 C CA . LYS A 1 84 ? -11.101 -2.599 7.749 1.00 98.62 84 LYS A CA 1
ATOM 685 C C . LYS A 1 84 ? -10.467 -1.537 8.647 1.00 98.62 84 LYS A C 1
ATOM 687 O O . LYS A 1 84 ? -11.188 -0.747 9.253 1.00 98.62 84 LYS A O 1
ATOM 692 N N . TYR A 1 85 ? -9.139 -1.493 8.697 1.00 98.62 85 TYR A N 1
ATOM 693 C CA . TYR A 1 85 ? -8.369 -0.512 9.463 1.00 98.62 85 TYR A CA 1
ATOM 694 C C . TYR A 1 85 ? -8.157 0.798 8.693 1.00 98.62 85 TYR A C 1
ATOM 696 O O . TYR A 1 85 ? -8.042 1.846 9.313 1.00 98.62 85 TYR A O 1
ATOM 704 N N . VAL A 1 86 ? -8.107 0.741 7.358 1.00 98.44 86 VAL A N 1
ATOM 705 C CA . VAL A 1 86 ? -7.658 1.843 6.497 1.00 98.44 86 VAL A CA 1
ATOM 706 C C . VAL A 1 86 ? -8.757 2.296 5.539 1.00 98.44 86 VAL A C 1
ATOM 708 O O . VAL A 1 86 ? -9.105 1.584 4.594 1.00 98.44 86 VAL A O 1
ATOM 711 N N . LYS A 1 87 ? -9.272 3.510 5.747 1.00 97.56 87 LYS A N 1
ATOM 712 C CA . LYS A 1 87 ? -10.307 4.150 4.921 1.00 97.56 87 LYS A CA 1
ATOM 713 C C . LYS A 1 87 ? -9.806 5.411 4.214 1.00 97.56 87 LYS A C 1
ATOM 715 O O . LYS A 1 87 ? -10.283 5.697 3.112 1.00 97.56 87 LYS A O 1
ATOM 720 N N . SER A 1 88 ? -8.858 6.141 4.805 1.00 98.06 88 SER A N 1
ATOM 721 C CA . SER A 1 88 ? -8.348 7.417 4.288 1.00 98.06 88 SER A CA 1
ATOM 722 C C . SER A 1 88 ? -7.499 7.265 3.020 1.00 98.06 88 SER A C 1
ATOM 724 O O . SER A 1 88 ? -6.877 6.227 2.782 1.00 98.06 88 SER A O 1
ATOM 726 N N . ASN A 1 89 ? -7.424 8.331 2.215 1.00 98.19 89 ASN A N 1
ATOM 727 C CA . ASN A 1 89 ? -6.570 8.364 1.023 1.00 98.19 89 ASN A CA 1
ATOM 728 C C . ASN A 1 89 ? -5.088 8.208 1.381 1.00 98.19 89 ASN A C 1
ATOM 730 O O . ASN A 1 89 ? -4.391 7.422 0.743 1.00 98.19 89 ASN A O 1
ATOM 734 N N . LEU A 1 90 ? -4.620 8.891 2.432 1.00 98.44 90 LEU A N 1
ATOM 735 C CA . LEU A 1 90 ? -3.243 8.768 2.911 1.00 98.44 90 LEU A CA 1
ATOM 736 C C . LEU A 1 90 ? -2.923 7.330 3.338 1.00 98.44 90 LEU A C 1
ATOM 738 O O . LEU A 1 90 ? -1.887 6.787 2.949 1.00 98.44 90 LEU A O 1
ATOM 742 N N . GLY A 1 91 ? -3.811 6.691 4.101 1.00 98.62 91 GLY A N 1
ATOM 743 C CA . GLY A 1 91 ? -3.624 5.308 4.527 1.00 98.62 91 GLY A CA 1
ATOM 744 C C . GLY A 1 91 ? -3.587 4.337 3.344 1.00 98.62 91 GLY A C 1
ATOM 745 O O . GLY A 1 91 ? -2.646 3.550 3.227 1.00 98.62 91 GLY A O 1
ATOM 746 N N . LYS A 1 92 ? -4.544 4.441 2.411 1.00 98.69 92 LYS A N 1
ATOM 747 C CA . LYS A 1 92 ? -4.578 3.618 1.187 1.00 98.69 92 LYS A CA 1
ATOM 748 C C . LYS A 1 92 ? -3.321 3.804 0.339 1.00 98.69 92 LYS A C 1
ATOM 750 O O . LYS A 1 92 ? -2.714 2.818 -0.072 1.00 98.69 92 LYS A O 1
ATOM 755 N N . ALA A 1 93 ? -2.893 5.049 0.131 1.00 98.38 93 ALA A N 1
ATOM 756 C CA . ALA A 1 93 ? -1.684 5.361 -0.625 1.00 98.38 93 ALA A CA 1
ATOM 757 C C . ALA A 1 93 ? -0.419 4.818 0.058 1.00 98.38 93 ALA A C 1
ATOM 759 O O . ALA A 1 93 ? 0.471 4.308 -0.617 1.00 98.38 93 ALA A O 1
ATOM 760 N N . THR A 1 94 ? -0.349 4.867 1.391 1.00 98.50 94 THR A N 1
ATOM 761 C CA . THR A 1 94 ? 0.792 4.340 2.160 1.00 98.50 94 THR A CA 1
ATOM 762 C C . THR A 1 94 ? 0.882 2.815 2.060 1.00 98.50 94 THR A C 1
ATOM 764 O O . THR A 1 94 ? 1.971 2.263 1.894 1.00 98.50 94 THR A O 1
ATOM 767 N N . VAL A 1 95 ? -0.260 2.123 2.115 1.00 98.56 95 VAL A N 1
ATOM 768 C CA . VAL A 1 95 ? -0.334 0.663 1.949 1.00 98.56 95 VAL A CA 1
ATOM 769 C C . VAL A 1 95 ? 0.005 0.251 0.513 1.00 98.56 95 VAL A C 1
ATOM 771 O O . VAL A 1 95 ? 0.805 -0.665 0.329 1.00 98.56 95 VAL A O 1
ATOM 774 N N . LEU A 1 96 ? -0.533 0.945 -0.498 1.00 98.44 96 LEU A N 1
ATOM 775 C CA . LEU A 1 96 ? -0.196 0.703 -1.906 1.00 98.44 96 LEU A CA 1
ATOM 776 C C . LEU A 1 96 ? 1.295 0.910 -2.169 1.00 98.44 96 LEU A C 1
ATOM 778 O O . LEU A 1 96 ? 1.940 0.055 -2.769 1.00 98.44 96 LEU A O 1
ATOM 782 N N . ASP A 1 97 ? 1.859 2.014 -1.679 1.00 97.75 97 ASP A N 1
ATOM 783 C CA . ASP A 1 97 ? 3.283 2.300 -1.815 1.00 97.75 97 ASP A CA 1
ATOM 784 C C . ASP A 1 97 ? 4.138 1.184 -1.200 1.00 97.75 97 ASP A C 1
ATOM 786 O O . ASP A 1 97 ? 5.144 0.776 -1.783 1.00 97.75 97 ASP A O 1
ATOM 790 N N . HIS A 1 98 ? 3.731 0.643 -0.048 1.00 98.38 98 HIS A N 1
ATOM 791 C CA . HIS A 1 98 ? 4.443 -0.477 0.558 1.00 98.38 98 HIS A CA 1
ATOM 792 C C . HIS A 1 98 ? 4.318 -1.735 -0.301 1.00 98.38 98 HIS A C 1
ATOM 794 O O . HIS A 1 98 ? 5.318 -2.395 -0.570 1.00 98.38 98 HIS A O 1
ATOM 800 N N . ASP A 1 99 ? 3.113 -2.044 -0.775 1.00 97.94 99 ASP A N 1
ATOM 801 C CA . ASP A 1 99 ? 2.862 -3.225 -1.592 1.00 97.94 99 ASP A CA 1
ATOM 802 C C . ASP A 1 99 ? 3.669 -3.228 -2.894 1.00 97.94 99 ASP A C 1
ATOM 804 O O . ASP A 1 99 ? 4.250 -4.246 -3.258 1.00 97.94 99 ASP A O 1
ATOM 808 N N . VAL A 1 100 ? 3.776 -2.077 -3.556 1.00 95.12 100 VAL A N 1
ATOM 809 C CA . VAL A 1 100 ? 4.579 -1.916 -4.776 1.00 95.12 100 VAL A CA 1
ATOM 810 C C . VAL A 1 100 ? 6.065 -2.158 -4.501 1.00 95.12 100 VAL A C 1
ATOM 812 O O . VAL A 1 100 ? 6.756 -2.781 -5.304 1.00 95.12 100 VAL A O 1
ATOM 815 N N . ASN A 1 101 ? 6.576 -1.684 -3.362 1.00 94.25 101 ASN A N 1
ATOM 816 C CA . ASN A 1 101 ? 8.010 -1.716 -3.080 1.00 94.25 101 ASN A CA 1
ATOM 817 C C . ASN A 1 101 ? 8.476 -2.999 -2.378 1.00 94.25 101 ASN A C 1
ATOM 819 O O . ASN A 1 101 ? 9.583 -3.475 -2.644 1.00 94.25 101 ASN A O 1
ATOM 823 N N . ARG A 1 102 ? 7.693 -3.525 -1.435 1.00 95.81 102 ARG A N 1
ATOM 824 C CA . ARG A 1 102 ? 8.013 -4.678 -0.576 1.00 95.81 102 ARG A CA 1
ATOM 825 C C . ARG A 1 102 ? 6.726 -5.450 -0.225 1.00 95.81 102 ARG A C 1
ATOM 827 O O . ARG A 1 102 ? 6.328 -5.514 0.938 1.00 95.81 102 ARG A O 1
ATOM 834 N N . PRO A 1 103 ? 6.069 -6.094 -1.207 1.00 96.25 103 PRO A N 1
ATOM 835 C CA . PRO A 1 103 ? 4.758 -6.719 -1.001 1.00 96.25 103 PRO A CA 1
ATOM 836 C C . PRO A 1 103 ? 4.756 -7.789 0.098 1.00 96.25 103 PRO A C 1
ATOM 838 O O . PRO A 1 103 ? 3.757 -7.938 0.804 1.00 96.25 103 PRO A O 1
ATOM 841 N N . GLY A 1 104 ? 5.867 -8.513 0.268 1.00 96.62 104 GLY A N 1
ATOM 842 C CA . GLY A 1 104 ? 6.013 -9.557 1.286 1.00 96.62 104 GLY A CA 1
ATOM 843 C C . GLY A 1 104 ? 6.023 -9.045 2.730 1.00 96.62 104 GLY A C 1
ATOM 844 O O . GLY A 1 104 ? 5.796 -9.829 3.643 1.00 96.62 104 GLY A O 1
ATOM 845 N N . ASN A 1 105 ? 6.241 -7.745 2.947 1.00 98.31 105 ASN A N 1
ATOM 846 C CA . ASN A 1 105 ? 6.410 -7.159 4.279 1.00 98.31 105 ASN A CA 1
ATOM 847 C C . ASN A 1 105 ? 5.161 -6.418 4.780 1.00 98.31 105 ASN A C 1
ATOM 849 O O . ASN A 1 105 ? 5.043 -6.164 5.974 1.00 98.31 105 ASN A O 1
ATOM 853 N N . VAL A 1 106 ? 4.188 -6.137 3.902 1.00 98.62 106 VAL A N 1
ATOM 854 C CA . VAL A 1 106 ? 2.976 -5.358 4.227 1.00 98.62 106 VAL A CA 1
ATOM 855 C C . VAL A 1 106 ? 2.235 -5.909 5.448 1.00 98.62 106 VAL A C 1
ATOM 857 O O . VAL A 1 106 ? 1.896 -5.143 6.343 1.00 98.62 106 VAL A O 1
ATOM 860 N N . ALA A 1 107 ? 1.990 -7.222 5.497 1.00 98.62 107 ALA A N 1
ATOM 861 C CA . ALA A 1 107 ? 1.213 -7.849 6.568 1.00 98.62 107 ALA A CA 1
ATOM 862 C C . ALA A 1 107 ? 1.940 -7.854 7.922 1.00 98.62 107 ALA A C 1
ATOM 864 O O . ALA A 1 107 ? 1.298 -7.753 8.965 1.00 98.62 107 ALA A O 1
ATOM 865 N N . GLU A 1 108 ? 3.265 -7.993 7.912 1.00 98.69 108 GLU A N 1
ATOM 866 C CA . GLU A 1 108 ? 4.075 -7.998 9.130 1.00 98.69 108 GLU A CA 1
ATOM 867 C C . GLU A 1 108 ? 4.225 -6.577 9.679 1.00 98.69 108 GLU A C 1
ATOM 869 O O . GLU A 1 108 ? 3.866 -6.328 10.824 1.00 98.69 108 GLU A O 1
ATOM 874 N N . ASP A 1 109 ? 4.608 -5.616 8.841 1.00 98.81 109 ASP A N 1
ATOM 875 C CA . ASP A 1 109 ? 4.855 -4.241 9.294 1.00 98.81 109 ASP A CA 1
ATOM 876 C C . ASP A 1 109 ? 3.555 -3.527 9.693 1.00 98.81 109 ASP A C 1
ATOM 878 O O . ASP A 1 109 ? 3.538 -2.690 10.594 1.00 98.81 109 ASP A O 1
ATOM 882 N N . PHE A 1 110 ? 2.427 -3.858 9.051 1.00 98.88 110 PHE A N 1
ATOM 883 C CA . PHE A 1 110 ? 1.134 -3.324 9.484 1.00 98.88 110 PHE A CA 1
ATOM 884 C C . PHE A 1 110 ? 0.713 -3.931 10.829 1.00 98.88 110 PHE A C 1
ATOM 886 O O . PHE A 1 110 ? 0.112 -3.246 11.653 1.00 98.88 110 PHE A O 1
ATOM 893 N N . ALA A 1 111 ? 1.061 -5.197 11.093 1.00 98.88 111 ALA A N 1
ATOM 894 C CA . ALA A 1 111 ? 0.827 -5.804 12.400 1.00 98.88 111 ALA A CA 1
ATOM 895 C C . ALA A 1 111 ? 1.688 -5.160 13.490 1.00 98.88 111 ALA A C 1
ATOM 897 O O . ALA A 1 111 ? 1.197 -4.972 14.597 1.00 98.88 111 ALA A O 1
ATOM 898 N N . GLU A 1 112 ? 2.928 -4.771 13.188 1.00 98.81 112 GLU A N 1
ATOM 899 C CA . GLU A 1 112 ? 3.765 -3.997 14.112 1.00 98.81 112 GLU A CA 1
ATOM 900 C C . GLU A 1 112 ? 3.119 -2.653 14.471 1.00 98.81 112 GLU A C 1
ATOM 902 O O . GLU A 1 112 ? 3.064 -2.300 15.649 1.00 98.81 112 GLU A O 1
ATOM 907 N N . ALA A 1 113 ? 2.536 -1.954 13.492 1.00 98.88 113 ALA A N 1
ATOM 908 C CA . ALA A 1 113 ? 1.796 -0.718 13.742 1.00 98.88 113 ALA A CA 1
ATOM 909 C C . ALA A 1 113 ? 0.562 -0.931 14.631 1.00 98.88 113 ALA A C 1
ATOM 911 O O . ALA A 1 113 ? 0.327 -0.161 15.563 1.00 98.88 113 ALA A O 1
ATOM 912 N N . LEU A 1 114 ? -0.198 -2.005 14.400 1.00 98.81 114 LEU A N 1
ATOM 913 C CA . LEU A 1 114 ? -1.316 -2.366 15.273 1.00 98.81 114 LEU A CA 1
ATOM 914 C C . LEU A 1 114 ? -0.839 -2.757 16.678 1.00 98.81 114 LEU A C 1
ATOM 916 O O . LEU A 1 114 ? -1.431 -2.332 17.664 1.00 98.81 114 LEU A O 1
ATOM 920 N N . ASN A 1 115 ? 0.251 -3.518 16.796 1.00 98.69 115 ASN A N 1
ATOM 921 C CA . ASN A 1 115 ? 0.823 -3.899 18.088 1.00 98.69 115 ASN A CA 1
ATOM 922 C C . ASN A 1 115 ? 1.263 -2.672 18.887 1.00 98.69 115 ASN A C 1
ATOM 924 O O . ASN A 1 115 ? 1.022 -2.616 20.091 1.00 98.69 115 ASN A O 1
ATOM 928 N N . TYR A 1 116 ? 1.875 -1.687 18.226 1.00 98.62 116 TYR A N 1
ATOM 929 C CA . TYR A 1 116 ? 2.192 -0.404 18.838 1.00 98.62 116 TYR A CA 1
ATOM 930 C C . TYR A 1 116 ? 0.922 0.306 19.325 1.00 98.62 116 TYR A C 1
ATOM 932 O O . TYR A 1 116 ? 0.831 0.641 20.505 1.00 98.62 116 TYR A O 1
ATOM 940 N N . PHE A 1 117 ? -0.083 0.445 18.457 1.00 98.69 117 PHE A N 1
ATOM 941 C CA . PHE A 1 117 ? -1.354 1.087 18.790 1.00 98.69 117 PHE A CA 1
ATOM 942 C C . PHE A 1 117 ? -2.043 0.430 19.999 1.00 98.69 117 PHE A C 1
ATOM 944 O O . PHE A 1 117 ? -2.360 1.106 20.972 1.00 98.69 117 PHE A O 1
ATOM 951 N N . TYR A 1 118 ? -2.203 -0.897 20.017 1.00 9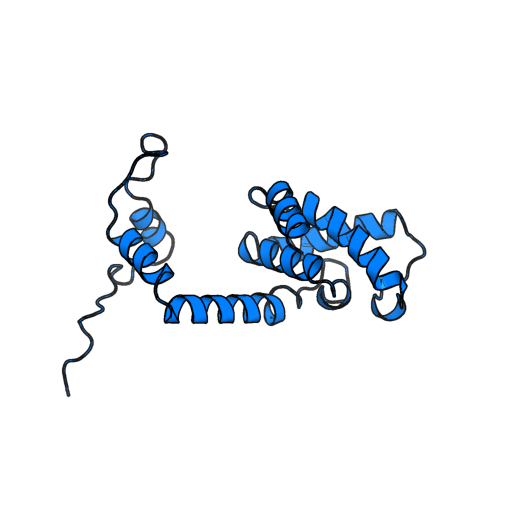8.44 118 TYR A N 1
ATOM 952 C CA . TYR A 1 118 ? -2.853 -1.596 21.138 1.00 98.44 118 TYR A CA 1
ATOM 953 C C . TYR A 1 118 ? -1.990 -1.697 22.398 1.00 98.44 118 TYR A C 1
ATOM 955 O O . TYR A 1 118 ? -2.526 -1.932 23.480 1.00 98.44 118 TYR A O 1
ATOM 963 N N . LYS A 1 119 ? -0.668 -1.519 22.294 1.00 97.75 119 LYS A N 1
ATOM 964 C CA . LYS A 1 119 ? 0.193 -1.372 23.473 1.00 97.75 119 LYS A CA 1
ATOM 965 C C . LYS A 1 119 ? -0.085 -0.050 24.189 1.00 97.75 119 LYS A C 1
ATOM 967 O O . LYS A 1 119 ? -0.042 -0.016 25.414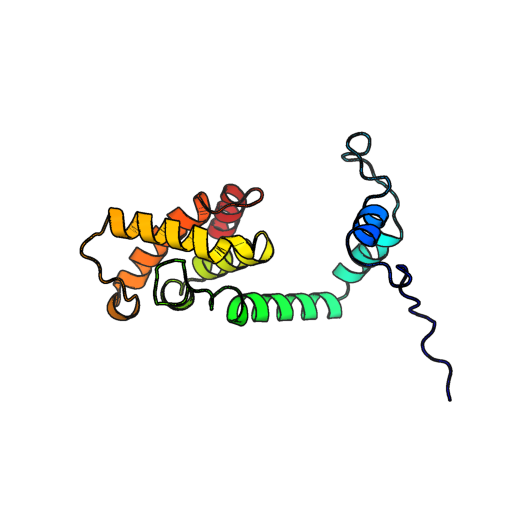 1.00 97.75 119 LYS A O 1
ATOM 972 N N . VAL A 1 120 ? -0.356 1.015 23.434 1.00 96.88 120 VAL A N 1
ATOM 973 C CA . VAL A 1 120 ? -0.724 2.333 23.975 1.00 96.88 120 VAL A CA 1
ATOM 974 C C . VAL A 1 120 ? -2.193 2.350 24.417 1.00 96.88 120 VAL A C 1
ATOM 976 O O . VAL A 1 120 ? -2.512 2.905 25.464 1.00 96.88 120 VAL A O 1
ATOM 979 N N . HIS A 1 121 ? -3.072 1.675 23.672 1.00 96.75 121 HIS A N 1
ATOM 980 C CA . HIS A 1 121 ? -4.522 1.693 23.876 1.00 96.75 121 HIS A CA 1
ATOM 981 C C . HIS A 1 121 ? -5.100 0.297 24.158 1.00 96.75 121 HIS A C 1
ATOM 983 O O . HIS A 1 121 ? -5.865 -0.258 23.365 1.00 96.75 121 HIS A O 1
ATOM 989 N N . SER A 1 122 ? -4.759 -0.287 25.310 1.00 95.00 122 SER A N 1
ATOM 990 C CA . SER A 1 122 ? -5.100 -1.685 25.640 1.00 95.00 122 SER A CA 1
ATOM 991 C C . SER A 1 122 ? -6.601 -1.986 25.746 1.00 95.00 122 SER A C 1
ATOM 993 O O . SER A 1 122 ? -6.996 -3.146 25.653 1.00 95.00 122 SER A O 1
ATOM 995 N N . ASN A 1 123 ? -7.435 -0.960 25.937 1.00 95.56 123 ASN A N 1
ATOM 996 C CA . ASN A 1 123 ? -8.881 -1.103 26.139 1.00 95.56 123 ASN A CA 1
ATOM 997 C C . ASN A 1 123 ? -9.696 -0.984 24.838 1.00 95.56 123 ASN A C 1
ATOM 999 O O . ASN A 1 123 ? -10.909 -1.192 24.858 1.00 95.56 123 ASN A O 1
ATOM 1003 N N . ILE A 1 124 ? -9.064 -0.638 23.711 1.00 97.25 124 ILE A N 1
ATOM 1004 C CA . ILE A 1 124 ? -9.757 -0.502 22.425 1.00 97.25 124 ILE A CA 1
ATOM 1005 C C . ILE A 1 124 ? -10.030 -1.888 21.832 1.00 97.25 124 ILE A C 1
ATOM 1007 O O . ILE A 1 124 ? -9.150 -2.748 21.769 1.00 97.25 124 ILE A O 1
ATOM 1011 N N . ASN A 1 125 ? -11.256 -2.096 21.344 1.00 96.56 125 ASN A N 1
ATOM 1012 C CA . ASN A 1 125 ? -11.638 -3.338 20.679 1.00 96.56 125 ASN A CA 1
ATOM 1013 C C . ASN A 1 125 ? -10.786 -3.574 19.416 1.00 96.56 125 ASN A C 1
ATOM 1015 O O . ASN A 1 125 ? -10.534 -2.665 18.618 1.00 96.56 125 ASN A O 1
ATOM 1019 N N . LYS A 1 126 ? -10.346 -4.822 19.220 1.00 96.56 126 LYS A N 1
ATOM 1020 C CA . LYS A 1 126 ? -9.531 -5.222 18.068 1.00 96.56 126 LYS A CA 1
ATOM 1021 C C . LYS A 1 126 ? -10.293 -5.304 16.743 1.00 96.56 126 LYS A C 1
ATOM 1023 O O . LYS A 1 126 ? -9.658 -5.463 15.701 1.00 96.56 126 LYS A O 1
ATOM 1028 N N . ASP A 1 127 ? -11.619 -5.216 16.786 1.00 97.56 127 ASP A N 1
ATOM 1029 C CA . ASP A 1 127 ? -12.495 -5.118 15.624 1.00 97.56 127 ASP A CA 1
ATOM 1030 C C . ASP A 1 127 ? -12.690 -3.657 15.185 1.00 97.56 127 ASP A C 1
ATOM 1032 O O . ASP A 1 127 ? -13.381 -2.898 15.868 1.00 97.56 127 ASP A O 1
ATOM 1036 N N . PRO A 1 128 ? -12.149 -3.248 14.020 1.00 97.50 128 PRO A N 1
ATOM 1037 C CA . PRO A 1 128 ? -12.311 -1.885 13.522 1.00 97.50 128 PRO A CA 1
ATOM 1038 C C . PRO A 1 128 ? -13.753 -1.488 13.218 1.00 97.50 128 PRO A C 1
ATOM 1040 O O . PRO A 1 128 ? -14.044 -0.298 13.094 1.00 97.50 128 PRO A O 1
ATOM 1043 N N . SER A 1 129 ? -14.662 -2.455 13.055 1.00 96.75 129 SER A N 1
ATOM 1044 C CA . SER A 1 129 ? -16.074 -2.163 12.811 1.00 96.75 129 SER A CA 1
ATOM 1045 C C . SER A 1 129 ? -16.748 -1.495 14.013 1.00 96.75 129 SER A C 1
ATOM 1047 O O . SER A 1 129 ? -17.706 -0.747 13.830 1.00 96.75 129 SER A O 1
ATOM 1049 N N . THR A 1 130 ? -16.203 -1.675 15.221 1.00 97.88 130 THR A N 1
ATOM 1050 C CA . THR A 1 130 ? -16.763 -1.111 16.455 1.00 97.88 130 THR A CA 1
ATOM 1051 C C . THR A 1 130 ? -16.210 0.272 16.798 1.00 97.88 130 THR A C 1
ATOM 1053 O O . THR A 1 130 ? -16.601 0.842 17.810 1.00 97.88 130 THR A O 1
ATOM 1056 N N . TRP A 1 131 ? -15.268 0.809 16.017 1.00 97.62 131 TRP A N 1
ATOM 1057 C CA . TRP A 1 131 ? -14.588 2.072 16.340 1.00 97.62 131 TRP A CA 1
ATOM 1058 C C . TRP A 1 131 ? -15.446 3.319 16.108 1.00 97.62 131 TRP A C 1
ATOM 1060 O O . TRP A 1 131 ? -15.113 4.384 16.618 1.00 97.62 131 TRP A O 1
ATOM 1070 N N . GLY A 1 132 ? -16.534 3.208 15.339 1.00 96.88 132 GLY A N 1
ATOM 1071 C CA . GLY A 1 132 ? -17.437 4.329 15.072 1.00 96.88 132 GLY A CA 1
ATOM 1072 C C . GLY A 1 132 ? -16.706 5.558 14.520 1.00 96.88 132 GLY A C 1
ATOM 1073 O O . GLY A 1 132 ? -15.918 5.453 13.575 1.00 96.88 132 GLY A O 1
ATOM 1074 N N . GLU A 1 133 ? -16.968 6.719 15.117 1.00 96.88 133 GLU A N 1
ATOM 1075 C CA . GLU A 1 133 ? -16.387 8.012 14.728 1.00 96.88 133 GLU A CA 1
ATOM 1076 C C . GLU A 1 133 ? -14.882 8.109 15.023 1.00 96.88 133 GLU A C 1
ATOM 1078 O O . GLU A 1 133 ? -14.137 8.738 14.266 1.00 96.88 133 GLU A O 1
ATOM 1083 N N . GLU A 1 134 ? -14.404 7.400 16.050 1.00 98.00 134 GLU A N 1
ATOM 1084 C CA . GLU A 1 134 ? -12.989 7.380 16.435 1.00 98.00 134 GLU A CA 1
ATOM 1085 C C . GLU A 1 134 ? -12.102 6.641 15.431 1.00 98.00 134 GLU A C 1
ATOM 1087 O O . GLU A 1 134 ? -10.877 6.774 15.461 1.00 98.00 134 GLU A O 1
ATOM 1092 N N . HIS A 1 135 ? -12.702 5.912 14.481 1.00 98.50 135 HIS A N 1
ATOM 1093 C CA . HIS A 1 135 ? -11.973 5.181 13.446 1.00 98.50 135 HIS A CA 1
ATOM 1094 C C . HIS A 1 135 ? -10.941 6.067 12.737 1.00 98.50 135 HIS A C 1
ATOM 1096 O O . HIS A 1 135 ? -9.791 5.664 12.583 1.00 98.50 135 HIS A O 1
ATOM 1102 N N . LYS A 1 136 ? -11.305 7.313 12.402 1.00 97.94 136 LYS A N 1
ATOM 1103 C CA . LYS A 1 136 ? -10.394 8.271 11.754 1.00 97.94 136 LYS A CA 1
ATOM 1104 C C . LYS A 1 136 ? -9.184 8.612 12.631 1.00 97.94 136 LYS A C 1
ATOM 1106 O O . LYS A 1 136 ? -8.076 8.763 12.113 1.00 97.94 136 LYS A O 1
ATOM 1111 N N . ASN A 1 137 ? -9.386 8.764 13.938 1.00 98.25 137 ASN A N 1
ATOM 1112 C CA . ASN A 1 137 ? -8.322 9.114 14.875 1.00 98.25 137 ASN A CA 1
ATOM 1113 C C . ASN A 1 137 ? -7.362 7.939 15.068 1.00 98.25 137 ASN A C 1
ATOM 1115 O O . ASN A 1 137 ? -6.148 8.128 14.979 1.00 98.25 137 ASN A O 1
ATOM 1119 N N . TYR A 1 138 ? -7.909 6.735 15.240 1.00 98.69 138 TYR A N 1
ATOM 1120 C CA . TYR A 1 138 ? -7.132 5.505 15.389 1.00 98.69 138 TYR A CA 1
ATOM 1121 C C . TYR A 1 138 ? -6.365 5.162 14.113 1.00 98.69 138 TYR A C 1
ATOM 1123 O O . TYR A 1 138 ? -5.165 4.903 14.167 1.00 98.69 138 TYR A O 1
ATOM 1131 N N . GLU A 1 139 ? -7.018 5.241 12.948 1.00 98.62 139 GLU A N 1
ATOM 1132 C CA . GLU A 1 139 ? -6.358 5.049 11.655 1.00 98.62 139 GLU A CA 1
ATOM 1133 C C . GLU A 1 139 ? -5.183 6.017 11.494 1.00 98.62 139 GLU A C 1
ATOM 1135 O O . GLU A 1 139 ? -4.100 5.595 11.096 1.00 98.62 139 GLU A O 1
ATOM 1140 N N . ARG A 1 140 ? -5.362 7.302 11.827 1.00 98.38 140 ARG A N 1
ATOM 1141 C CA . ARG A 1 140 ? -4.290 8.299 11.721 1.00 98.38 140 ARG A CA 1
ATOM 1142 C C . ARG A 1 140 ? -3.067 7.911 12.551 1.00 98.38 140 ARG A C 1
ATOM 1144 O O . ARG A 1 140 ? -1.956 8.020 12.045 1.00 98.38 140 ARG A O 1
ATOM 1151 N N . GLU A 1 141 ? -3.252 7.465 13.791 1.00 98.62 141 GLU A N 1
ATOM 1152 C CA . GLU A 1 141 ? -2.144 7.042 14.657 1.00 98.62 141 GLU A CA 1
ATOM 1153 C C . GLU A 1 141 ? -1.441 5.789 14.114 1.00 98.62 141 GLU A C 1
ATOM 1155 O O . GLU A 1 141 ? -0.213 5.760 13.999 1.00 98.62 141 GLU A O 1
ATOM 1160 N N . ILE A 1 142 ? -2.221 4.788 13.689 1.00 98.88 142 ILE A N 1
ATOM 1161 C CA . ILE A 1 142 ? -1.705 3.555 13.082 1.00 98.88 142 ILE A CA 1
ATOM 1162 C C . ILE A 1 142 ? -0.894 3.877 11.823 1.00 98.88 142 ILE A C 1
ATOM 1164 O O . ILE A 1 142 ? 0.214 3.369 11.658 1.00 98.88 142 ILE A O 1
ATOM 1168 N N . ILE A 1 143 ? -1.417 4.731 10.939 1.00 98.69 143 ILE A N 1
ATOM 1169 C CA . ILE A 1 143 ? -0.752 5.120 9.691 1.00 98.69 143 ILE A CA 1
ATOM 1170 C C . ILE A 1 143 ? 0.484 5.979 9.954 1.00 98.69 143 ILE A C 1
ATOM 1172 O O . ILE A 1 143 ? 1.479 5.809 9.252 1.00 98.69 143 ILE A O 1
ATOM 1176 N N . GLU A 1 144 ? 0.474 6.848 10.967 1.00 98.56 144 GLU A N 1
ATOM 1177 C CA . GLU A 1 144 ? 1.660 7.626 11.333 1.00 98.56 144 GLU A CA 1
ATOM 1178 C C . GLU A 1 144 ? 2.801 6.711 11.788 1.00 98.56 144 GLU A C 1
ATOM 1180 O O . GLU A 1 144 ? 3.942 6.880 11.352 1.00 98.56 144 GLU A O 1
ATOM 1185 N N . TYR A 1 145 ? 2.506 5.695 12.603 1.00 98.75 145 TYR A N 1
ATOM 1186 C CA . TYR A 1 145 ? 3.509 4.697 12.963 1.00 98.75 145 TYR A CA 1
ATOM 1187 C C . TYR A 1 145 ? 3.936 3.887 11.733 1.00 98.75 145 TYR A C 1
ATOM 1189 O O . TYR A 1 145 ? 5.121 3.838 11.398 1.00 98.75 145 TYR A O 1
ATOM 1197 N N . TYR A 1 146 ? 2.977 3.291 11.025 1.00 98.75 146 TYR A N 1
ATOM 1198 C CA . TYR A 1 146 ? 3.225 2.412 9.884 1.00 98.75 146 TYR A CA 1
ATOM 1199 C C . TYR A 1 146 ? 4.058 3.087 8.789 1.00 98.75 146 TYR A C 1
ATOM 1201 O O . TYR A 1 146 ? 5.040 2.521 8.309 1.00 98.75 146 TYR A O 1
ATOM 1209 N N . GLY A 1 147 ? 3.705 4.318 8.419 1.00 98.19 147 GLY A N 1
ATOM 1210 C CA . GLY A 1 147 ? 4.384 5.088 7.383 1.00 98.19 147 GLY A CA 1
ATOM 1211 C C . GLY A 1 147 ? 5.855 5.366 7.691 1.00 98.19 147 GLY A C 1
ATOM 1212 O O . GLY A 1 147 ? 6.669 5.380 6.766 1.00 98.19 147 GLY A O 1
ATOM 1213 N N . ASN A 1 148 ? 6.200 5.528 8.974 1.00 98.31 148 ASN A N 1
ATOM 1214 C CA . ASN A 1 148 ? 7.556 5.837 9.431 1.00 98.31 148 ASN A CA 1
ATOM 1215 C C . ASN A 1 148 ? 8.408 4.602 9.783 1.00 98.31 148 ASN A C 1
ATOM 1217 O O . ASN A 1 148 ? 9.628 4.728 9.838 1.00 98.31 148 ASN A O 1
ATOM 1221 N N . HIS A 1 149 ? 7.805 3.429 10.008 1.00 98.31 149 HIS A N 1
ATOM 1222 C CA . HIS A 1 149 ? 8.527 2.243 10.505 1.00 98.31 149 HIS A CA 1
ATOM 1223 C C . HIS A 1 149 ? 8.532 1.049 9.541 1.00 98.31 149 HIS A C 1
ATOM 1225 O O . HIS A 1 149 ? 9.351 0.146 9.702 1.00 98.31 149 HIS A O 1
ATOM 1231 N N . ARG A 1 150 ? 7.672 1.040 8.512 1.00 97.81 150 ARG A N 1
ATOM 1232 C CA . ARG A 1 150 ? 7.651 -0.032 7.504 1.00 97.81 150 ARG A CA 1
ATOM 1233 C C . ARG A 1 150 ? 8.985 -0.166 6.759 1.00 97.81 150 ARG A C 1
ATOM 1235 O O . ARG A 1 150 ? 9.629 0.822 6.393 1.00 97.81 150 ARG A O 1
ATOM 1242 N N . ARG A 1 151 ? 9.374 -1.407 6.476 1.00 97.38 151 ARG A N 1
ATOM 1243 C CA . ARG A 1 151 ? 10.600 -1.774 5.766 1.00 97.38 151 ARG A CA 1
ATOM 1244 C C . ARG A 1 151 ? 10.498 -1.416 4.285 1.00 97.38 151 ARG A C 1
ATOM 1246 O O . ARG A 1 151 ? 9.459 -1.530 3.644 1.00 97.38 151 ARG A O 1
ATOM 1253 N N . GLY A 1 152 ? 11.623 -1.020 3.700 1.00 92.38 152 GLY A N 1
ATOM 1254 C CA . GLY A 1 152 ? 11.719 -0.719 2.275 1.00 92.38 152 GLY A CA 1
ATOM 1255 C C . GLY A 1 152 ? 12.713 0.390 1.976 1.00 92.38 152 GLY A C 1
ATOM 1256 O O . GLY A 1 152 ? 13.407 0.889 2.857 1.00 92.38 152 GLY A O 1
ATOM 1257 N N . THR A 1 153 ? 12.802 0.767 0.705 1.00 89.25 153 THR A N 1
ATOM 1258 C CA . THR A 1 153 ? 13.706 1.833 0.268 1.00 89.25 153 THR A CA 1
ATOM 1259 C C . THR A 1 153 ? 13.079 3.200 0.539 1.00 89.25 153 THR A C 1
ATOM 1261 O O . THR A 1 153 ? 12.047 3.525 -0.041 1.00 89.25 153 THR A O 1
ATOM 1264 N N . ASP A 1 154 ? 13.725 4.006 1.385 1.00 93.19 154 ASP A N 1
ATOM 1265 C CA . ASP A 1 154 ? 13.378 5.417 1.630 1.00 93.19 154 ASP A CA 1
ATOM 1266 C C . ASP A 1 154 ? 11.938 5.653 2.150 1.00 93.19 154 ASP A C 1
ATOM 1268 O O . ASP A 1 154 ? 11.321 6.690 1.902 1.00 93.19 154 ASP A O 1
ATOM 1272 N N . MET A 1 155 ? 11.369 4.681 2.875 1.00 93.75 155 MET A N 1
ATOM 1273 C CA . MET A 1 155 ? 9.938 4.666 3.225 1.00 93.75 155 MET A CA 1
ATOM 1274 C C . MET A 1 155 ? 9.478 5.875 4.047 1.00 93.75 155 MET A C 1
ATOM 1276 O O . MET A 1 155 ? 8.388 6.388 3.796 1.00 93.75 155 MET A O 1
ATOM 1280 N N . VAL A 1 156 ? 10.327 6.383 4.947 1.00 97.38 156 VAL A N 1
ATOM 1281 C CA . VAL A 1 156 ? 10.054 7.587 5.749 1.00 97.38 156 VAL A CA 1
ATOM 1282 C C . VAL A 1 156 ? 9.859 8.814 4.857 1.00 97.38 156 VAL A C 1
ATOM 1284 O O . VAL A 1 156 ? 8.874 9.540 4.990 1.00 97.38 156 VAL A O 1
ATOM 1287 N N . ASN A 1 157 ? 10.769 9.057 3.910 1.00 97.88 157 ASN A N 1
ATOM 1288 C CA . ASN A 1 157 ? 10.660 10.216 3.023 1.00 97.88 157 ASN A CA 1
ATOM 1289 C C . ASN A 1 157 ? 9.524 10.045 2.010 1.00 97.88 157 ASN A C 1
ATOM 1291 O O . ASN A 1 157 ? 8.839 11.019 1.696 1.00 97.88 157 ASN A O 1
ATOM 1295 N N . ARG A 1 158 ? 9.275 8.819 1.530 1.00 96.56 158 ARG A N 1
ATOM 1296 C CA . ARG A 1 158 ? 8.103 8.513 0.692 1.00 96.56 158 ARG A CA 1
ATOM 1297 C C . ARG A 1 158 ? 6.800 8.820 1.427 1.00 96.56 158 ARG A C 1
ATOM 1299 O O . ARG A 1 158 ? 5.941 9.490 0.863 1.00 96.56 158 ARG A O 1
ATOM 1306 N N . PHE A 1 159 ? 6.680 8.412 2.690 1.00 98.19 159 PHE A N 1
ATOM 1307 C CA . PHE A 1 159 ? 5.510 8.708 3.515 1.00 98.19 159 PHE A CA 1
ATOM 1308 C C . PHE A 1 159 ? 5.316 10.216 3.718 1.00 98.19 159 PHE A C 1
ATOM 1310 O O . PHE A 1 159 ? 4.228 10.728 3.462 1.00 98.19 159 PHE A O 1
ATOM 1317 N N . LYS A 1 160 ? 6.380 10.957 4.060 1.00 98.12 160 LYS A N 1
ATOM 1318 C CA . LYS A 1 160 ? 6.335 12.429 4.158 1.00 98.12 160 LYS A CA 1
ATOM 1319 C C . LYS A 1 160 ? 5.851 13.084 2.859 1.00 98.12 160 LYS A C 1
ATOM 1321 O O . LYS A 1 160 ? 5.019 13.985 2.902 1.00 98.12 160 LYS A O 1
ATOM 1326 N N . LYS A 1 161 ? 6.330 12.611 1.701 1.00 97.38 161 LYS A N 1
ATOM 1327 C CA . LYS A 1 161 ? 5.892 13.101 0.382 1.00 97.38 161 LYS A CA 1
ATOM 1328 C C . LYS A 1 161 ? 4.420 12.794 0.100 1.00 97.38 161 LYS A C 1
ATOM 1330 O O . LYS A 1 161 ? 3.746 13.646 -0.465 1.00 97.38 161 LYS A O 1
ATOM 1335 N N . LEU A 1 162 ? 3.924 11.610 0.473 1.00 96.56 162 LEU A N 1
ATOM 1336 C CA . LEU A 1 162 ? 2.504 11.260 0.338 1.00 96.56 162 LEU A CA 1
ATOM 1337 C C . LEU A 1 162 ? 1.629 12.159 1.217 1.00 96.56 162 LEU A C 1
ATOM 1339 O O . LEU A 1 162 ? 0.660 12.726 0.728 1.00 96.56 162 LEU A O 1
ATOM 1343 N N . LYS A 1 163 ? 2.020 12.349 2.480 1.00 96.56 163 LYS A N 1
ATOM 1344 C CA . LYS A 1 163 ? 1.316 13.200 3.449 1.00 96.56 163 LYS A CA 1
ATOM 1345 C C . LYS A 1 163 ? 1.283 14.678 3.050 1.00 96.56 163 LYS A C 1
ATOM 1347 O O . LYS A 1 163 ? 0.345 15.377 3.391 1.00 96.56 163 LYS A O 1
ATOM 1352 N N . GLY A 1 164 ? 2.285 15.163 2.317 1.00 96.19 164 GLY A N 1
ATOM 1353 C CA . GLY A 1 164 ? 2.279 16.525 1.770 1.00 96.19 164 GLY A CA 1
ATOM 1354 C C . GLY A 1 164 ? 1.359 16.724 0.558 1.00 96.19 164 GLY A C 1
ATOM 1355 O O . GLY A 1 164 ? 1.186 17.859 0.126 1.00 96.19 164 GLY A O 1
ATOM 1356 N N . LYS A 1 165 ? 0.810 15.646 -0.020 1.00 94.69 165 LYS A N 1
ATOM 1357 C CA . LYS A 1 165 ? -0.015 15.677 -1.241 1.00 94.69 165 LYS A CA 1
ATOM 1358 C C . LYS A 1 165 ? -1.487 15.313 -1.016 1.00 94.69 165 LYS A C 1
ATOM 1360 O O . LYS A 1 165 ? -2.285 15.552 -1.918 1.00 94.69 165 LYS A O 1
ATOM 1365 N N . LEU A 1 166 ? -1.819 14.686 0.112 1.00 90.56 166 LEU A N 1
ATOM 1366 C CA . LEU A 1 166 ? -3.122 14.083 0.421 1.00 90.56 166 LEU A CA 1
ATOM 1367 C C . LEU A 1 166 ? -3.639 14.595 1.761 1.00 90.56 166 LEU A C 1
ATOM 1369 O O . LEU A 1 166 ? -4.869 14.784 1.862 1.00 90.56 166 LEU A O 1
#

pLDDT: mean 90.74, std 13.8, range [36.44, 98.88]

Radius of gyration: 20.96 Å; chains: 1; bounding box: 50×34×70 Å

Sequence (166 aa):
MNNVNNKYIAYYNGMTGSRLKQFLREGYSVDNYTKFVPSKAVAIFAEAVIIEEYQDLQIEDFIDRLNNKALVKKPKGYNYQISKYVKSNLGKATVLDHDVNRPGNVAEDFAEALNYFYKVHSNINKDPSTWGEEHKNYEREIIEYYGNHRRGTDMVNRFKKLKGKL

Organism: NCBI:txid758